Protein AF-0000000068498361 (afdb_homodimer)

Solvent-accessible surface area (backbone atoms only — not comparable to full-atom values): 6323 Å² total; per-residue (Å²): 63,50,38,67,56,53,36,51,52,43,62,74,53,28,46,36,91,86,78,56,54,38,44,27,25,94,79,38,24,41,52,48,58,55,45,50,34,44,35,41,36,36,60,87,70,53,68,50,79,46,39,64,89,80,41,94,126,63,52,39,66,56,52,36,52,51,40,62,74,52,28,46,36,94,85,77,56,54,38,45,28,26,93,77,38,24,44,52,49,58,54,44,49,34,44,34,40,36,38,61,89,69,53,68,50,79,46,38,64,88,79,40,92,126

InterPro domains:
  IPR024256 Domain of unknown function DUF3797 [PF12677] (1-48)

pLDDT: mean 96.26, std 3.28, range [80.5, 98.56]

Foldseek 3Di:
DDVVVVVVVCVVCCAPPVPGQRDDDPLQWDWDDDPFWTWIDGNVGDIDIDGVVVDPD/DDVVVVVVVCVVCCAPPVPGQRDDDPLQWDWDDDPFWTWIDGNVGDIDIDGVVVDPD

Radius of gyration: 13.46 Å; Cα contacts (8 Å, |Δi|>4): 210; chains: 2; bounding box: 20×30×31 Å

Nearest PDB structures (foldseek):
  3m0n-assembly1_A  TM=6.031E-01  e=2.617E+00  Plasmodium vivax
  6k7w-assembly1_A  TM=7.129E-01  e=7.219E+00  Homo sapiens
  3lze-assembly1_A  TM=3.743E-01  e=1.478E+00  Plasmodium vivax
  2a0s-assembly1_A  TM=3.719E-01  e=1.906E+00  Plasmodium vivax
  8xgc-assembly1_M  TM=3.346E-01  e=5.968E+00  Saccharomyces cerevisiae

Sequence (114 aa):
MKLKDIIKLGEKYCYCPNCGNDKVGNNEGKLIVEEHTYYRECSCGFNILIDDRKDEIMKLKDIIKLGEKYCYCPNCGNDKVGNNEGKLIVEEHTYYRECSCGFNILIDDRKDEI

Secondary structure (DSSP, 8-state):
-BHHHHHHHHHHTSS-TTT---B-STTSEEEEE-SSEEEEEETTS-EEEEETTTS--/-BHHHHHHHHHHTSS-TTT---B-STTSEEEEE-SSEEEEEETTS-EEEEETTTS--

Structure (mmCIF, N/CA/C/O backbone):
data_AF-0000000068498361-model_v1
#
loop_
_entity.id
_entity.type
_entity.pdbx_description
1 polymer 'Phage protein'
#
loop_
_atom_site.group_PDB
_atom_site.id
_atom_site.type_symbol
_atom_site.label_atom_id
_atom_site.label_alt_id
_atom_site.label_comp_id
_atom_site.label_asym_id
_atom_site.label_entity_id
_atom_site.label_seq_id
_atom_site.pdbx_PDB_ins_code
_atom_site.Cartn_x
_atom_site.Cartn_y
_atom_site.Cartn_z
_atom_site.occupancy
_atom_site.B_iso_or_equiv
_atom_site.auth_seq_id
_atom_site.auth_comp_id
_atom_site.auth_asym_id
_atom_site.auth_atom_id
_atom_site.pdbx_PDB_model_num
ATOM 1 N N . MET A 1 1 ? -0.17 -11.375 0.62 1 92.31 1 MET A N 1
ATOM 2 C CA . MET A 1 1 ? -1.528 -10.844 0.634 1 92.31 1 MET A CA 1
ATOM 3 C C . MET A 1 1 ? -2.059 -10.664 -0.785 1 92.31 1 MET A C 1
ATOM 5 O O . MET A 1 1 ? -1.278 -10.531 -1.731 1 92.31 1 MET A O 1
ATOM 9 N N . LYS A 1 2 ? -3.436 -10.68 -0.863 1 94.94 2 LYS A N 1
ATOM 10 C CA . LYS A 1 2 ? -4.066 -10.438 -2.158 1 94.94 2 LYS A CA 1
ATOM 11 C C . LYS A 1 2 ? -4.121 -8.945 -2.471 1 94.94 2 LYS A C 1
ATOM 13 O O . LYS A 1 2 ? -4.414 -8.133 -1.591 1 94.94 2 LYS A O 1
ATOM 18 N N . LEU A 1 3 ? -3.771 -8.617 -3.652 1 97 3 LEU A N 1
ATOM 19 C CA . LEU A 1 3 ? -3.762 -7.219 -4.062 1 97 3 LEU A CA 1
ATOM 20 C C . LEU A 1 3 ? -5.152 -6.602 -3.938 1 97 3 LEU A C 1
ATOM 22 O O . LEU A 1 3 ? -5.289 -5.426 -3.596 1 97 3 LEU A O 1
ATOM 26 N N . LYS A 1 4 ? -6.18 -7.449 -4.195 1 96.69 4 LYS A N 1
ATOM 27 C CA . LYS A 1 4 ? -7.547 -6.953 -4.055 1 96.69 4 LYS A CA 1
ATOM 28 C C . LYS A 1 4 ? -7.801 -6.438 -2.641 1 96.69 4 LYS A C 1
ATOM 30 O O . LYS A 1 4 ? -8.516 -5.453 -2.451 1 96.69 4 LYS A O 1
ATOM 35 N N . ASP A 1 5 ? -7.23 -7.117 -1.688 1 96.81 5 ASP A N 1
ATOM 36 C CA . ASP A 1 5 ? -7.379 -6.684 -0.302 1 96.81 5 ASP A CA 1
ATOM 37 C C . ASP A 1 5 ? -6.629 -5.375 -0.051 1 96.81 5 ASP A C 1
ATOM 39 O O . ASP A 1 5 ? -7.109 -4.508 0.677 1 96.81 5 ASP A O 1
ATOM 43 N N . ILE A 1 6 ? -5.445 -5.227 -0.694 1 97.25 6 ILE A N 1
ATOM 44 C CA . ILE A 1 6 ? -4.66 -4.004 -0.577 1 97.25 6 ILE A CA 1
ATOM 45 C C . ILE A 1 6 ? -5.441 -2.83 -1.164 1 97.25 6 ILE A C 1
ATOM 47 O O . ILE A 1 6 ? -5.48 -1.747 -0.576 1 97.25 6 ILE A O 1
ATOM 51 N N . ILE A 1 7 ? -6.125 -3.051 -2.236 1 97.69 7 ILE A N 1
ATOM 52 C CA . ILE A 1 7 ? -6.93 -2.021 -2.881 1 97.69 7 ILE A CA 1
ATOM 53 C C . ILE A 1 7 ? -8.094 -1.636 -1.975 1 97.69 7 ILE A C 1
ATOM 55 O O . ILE A 1 7 ? -8.359 -0.449 -1.763 1 97.69 7 ILE A O 1
ATOM 59 N N . LYS A 1 8 ? -8.75 -2.615 -1.441 1 97.38 8 LYS A N 1
ATOM 60 C CA . LYS A 1 8 ? -9.867 -2.369 -0.539 1 97.38 8 LYS A CA 1
ATOM 61 C C . LYS A 1 8 ? -9.438 -1.529 0.66 1 97.38 8 LYS A C 1
ATOM 63 O O . LYS A 1 8 ? -10.117 -0.572 1.032 1 97.38 8 LYS A O 1
ATOM 68 N N . LEU A 1 9 ? -8.328 -1.93 1.249 1 97.69 9 LEU A N 1
ATOM 69 C CA . LEU A 1 9 ? -7.801 -1.184 2.385 1 97.69 9 LEU A CA 1
ATOM 70 C C . LEU A 1 9 ? -7.375 0.219 1.964 1 97.69 9 LEU A C 1
ATOM 72 O O . LEU A 1 9 ? -7.59 1.186 2.697 1 97.69 9 LEU A O 1
ATOM 76 N N . GLY A 1 10 ? -6.773 0.3 0.771 1 97.44 10 GLY A N 1
ATOM 77 C CA . GLY A 1 10 ? -6.438 1.602 0.219 1 97.44 10 GLY A CA 1
ATOM 78 C C . GLY A 1 10 ? -7.637 2.516 0.066 1 97.44 10 GLY A C 1
ATOM 79 O O . GLY A 1 10 ? -7.562 3.707 0.374 1 97.44 10 GLY A O 1
ATOM 80 N N . GLU A 1 11 ? -8.703 1.979 -0.386 1 97.69 11 GLU A N 1
ATOM 81 C CA . GLU A 1 11 ? -9.93 2.754 -0.539 1 97.69 11 GLU A CA 1
ATOM 82 C C . GLU A 1 11 ? -10.492 3.172 0.818 1 97.69 11 GLU A C 1
ATOM 84 O O . GLU A 1 11 ? -10.914 4.316 0.996 1 97.69 11 GLU A O 1
ATOM 89 N N . LYS A 1 12 ? -10.516 2.242 1.699 1 97.38 12 LYS A N 1
ATOM 90 C CA . LYS A 1 12 ? -11.062 2.479 3.031 1 97.38 12 LYS A CA 1
ATOM 91 C C . LYS A 1 12 ? -10.328 3.611 3.736 1 97.38 12 LYS A C 1
ATOM 93 O O . LYS A 1 12 ? -10.938 4.41 4.453 1 97.38 12 LYS A O 1
ATOM 98 N N . TYR A 1 13 ? -9.016 3.723 3.439 1 97.5 13 TYR A N 1
ATOM 99 C CA . TYR A 1 13 ? -8.195 4.684 4.168 1 97.5 13 TYR A CA 1
ATOM 100 C C . TYR A 1 13 ? -7.559 5.688 3.217 1 97.5 13 TYR A C 1
ATOM 102 O O . TYR A 1 13 ? -6.488 6.23 3.506 1 97.5 13 TYR A O 1
ATOM 110 N N . CYS A 1 14 ? -8.156 5.848 2.115 1 97.88 14 CYS A N 1
ATOM 111 C CA . CYS A 1 14 ? -7.676 6.812 1.133 1 97.88 14 CYS A CA 1
ATOM 112 C C . CYS A 1 14 ? -7.512 8.195 1.758 1 97.88 14 CYS A C 1
ATOM 114 O O . CYS A 1 14 ? -6.492 8.852 1.555 1 97.88 14 CYS A O 1
ATOM 116 N N . TYR A 1 15 ? -8.586 8.641 2.363 1 98.19 15 TYR A N 1
ATOM 117 C CA . TYR A 1 15 ? -8.516 9.867 3.148 1 98.19 15 TYR A CA 1
ATOM 118 C C . TYR A 1 15 ? -8.25 9.555 4.617 1 98.19 15 TYR A C 1
ATOM 120 O O . TYR A 1 15 ? -8.867 8.648 5.188 1 98.19 15 TYR A O 1
ATOM 128 N N . CYS A 1 16 ? -7.285 10.25 5.207 1 98.56 16 CYS A N 1
ATOM 129 C CA . CYS A 1 16 ? -7.043 10.109 6.637 1 98.56 16 CYS A CA 1
ATOM 130 C C . CYS A 1 16 ? -8.297 10.43 7.438 1 98.56 16 CYS A C 1
ATOM 132 O O . CYS A 1 16 ? -8.898 11.492 7.258 1 98.56 16 CYS A O 1
ATOM 134 N N . PRO A 1 17 ? -8.711 9.547 8.344 1 98 17 PRO A N 1
ATOM 135 C CA . PRO A 1 17 ? -9.953 9.797 9.086 1 98 17 PRO A CA 1
ATOM 136 C C . PRO A 1 17 ? -9.844 10.992 10.031 1 98 17 PRO A C 1
ATOM 138 O O . PRO A 1 17 ? -10.859 11.547 10.453 1 98 17 PRO A O 1
ATOM 141 N N . ASN A 1 18 ? -8.539 11.32 10.305 1 98.25 18 ASN A N 1
ATOM 142 C CA . ASN A 1 18 ? -8.336 12.367 11.297 1 98.25 18 ASN A CA 1
ATOM 143 C C . ASN A 1 18 ? -8.258 13.742 10.648 1 98.25 18 ASN A C 1
ATOM 145 O O . ASN A 1 18 ? -8.75 14.727 11.211 1 98.25 18 ASN A O 1
ATOM 149 N N . CYS A 1 19 ? -7.754 13.883 9.453 1 98.5 19 CYS A N 1
ATOM 150 C CA . CYS A 1 19 ? -7.504 15.227 8.945 1 98.5 19 CYS A CA 1
ATOM 151 C C . CYS A 1 19 ? -7.875 15.328 7.473 1 98.5 19 CYS A C 1
ATOM 153 O O . CYS A 1 19 ? -7.762 16.406 6.875 1 98.5 19 CYS A O 1
ATOM 155 N N . GLY A 1 20 ? -8.148 14.234 6.848 1 98.31 20 GLY A N 1
ATOM 156 C CA . GLY A 1 20 ? -8.609 14.258 5.469 1 98.31 20 GLY A CA 1
ATOM 157 C C . GLY A 1 20 ? -7.484 14.172 4.457 1 98.31 20 GLY A C 1
ATOM 158 O O . GLY A 1 20 ? -7.727 14.148 3.25 1 98.31 20 GLY A O 1
ATOM 159 N N . ASN A 1 21 ? -6.195 14.086 4.949 1 98.12 21 ASN A N 1
ATOM 160 C CA . ASN A 1 21 ? -5.051 13.969 4.055 1 98.12 21 ASN A CA 1
ATOM 161 C C . ASN A 1 21 ? -5.148 12.727 3.176 1 98.12 21 ASN A C 1
ATOM 163 O O . ASN A 1 21 ? -5.5 11.648 3.656 1 98.12 21 ASN A O 1
ATOM 167 N N . ASP A 1 22 ? -4.809 12.859 1.896 1 97.88 22 ASP A N 1
ATOM 168 C CA . ASP A 1 22 ? -4.875 11.734 0.967 1 97.88 22 ASP A CA 1
ATOM 169 C C . ASP A 1 22 ? -3.527 11.5 0.286 1 97.88 22 ASP A C 1
ATOM 171 O O . ASP A 1 22 ? -3.465 10.922 -0.798 1 97.88 22 ASP A O 1
ATOM 175 N N . LYS A 1 23 ? -2.51 11.969 0.844 1 96.94 23 LYS A N 1
ATOM 176 C CA . LYS A 1 23 ? -1.193 11.914 0.215 1 96.94 23 LYS A CA 1
ATOM 177 C C . LYS A 1 23 ? -0.217 11.094 1.057 1 96.94 23 LYS A C 1
ATOM 179 O O . LYS A 1 23 ? -0.391 10.969 2.27 1 96.94 23 LYS A O 1
ATOM 184 N N . VAL A 1 24 ? 0.724 10.5 0.354 1 96.75 24 VAL A N 1
ATOM 185 C CA . VAL A 1 24 ? 1.867 9.867 1.003 1 96.75 24 VAL A CA 1
ATOM 186 C C . VAL A 1 24 ? 3.162 10.5 0.501 1 96.75 24 VAL A C 1
ATOM 188 O O . VAL A 1 24 ? 3.186 11.117 -0.568 1 96.75 24 VAL A O 1
ATOM 191 N N . GLY A 1 25 ? 4.242 10.336 1.398 1 94.25 25 GLY A N 1
ATOM 192 C CA . GLY A 1 25 ? 5.523 10.922 1.036 1 94.25 25 GLY A CA 1
ATOM 193 C C . GLY A 1 25 ? 5.637 12.391 1.412 1 94.25 25 GLY A C 1
ATOM 194 O O . GLY A 1 25 ? 4.66 13 1.852 1 94.25 25 GLY A O 1
ATOM 195 N N . ASN A 1 26 ? 6.922 12.938 1.381 1 93.31 26 ASN A N 1
ATOM 196 C CA . ASN A 1 26 ? 7.215 14.336 1.677 1 93.31 26 ASN A CA 1
ATOM 197 C C . ASN A 1 26 ? 6.613 14.766 3.012 1 93.31 26 ASN A C 1
ATOM 199 O O . ASN A 1 26 ? 5.906 15.773 3.084 1 93.31 26 ASN A O 1
ATOM 203 N N . ASN A 1 27 ? 6.703 13.922 4.008 1 94.56 27 ASN A N 1
ATOM 204 C CA . ASN A 1 27 ? 6.273 14.172 5.379 1 94.56 27 ASN A CA 1
ATOM 205 C C . ASN A 1 27 ? 4.754 14.203 5.492 1 94.56 27 ASN A C 1
ATOM 207 O O . ASN A 1 27 ? 4.211 14.742 6.457 1 94.56 27 ASN A O 1
ATOM 211 N N . GLU A 1 28 ? 4.02 13.703 4.426 1 96.94 28 GLU A N 1
ATOM 212 C CA . GLU A 1 28 ? 2.561 13.719 4.453 1 96.94 28 GLU A CA 1
ATOM 213 C C . GLU A 1 28 ? 2.002 12.406 4.984 1 96.94 28 GLU A C 1
ATOM 215 O O . GLU A 1 28 ? 0.851 1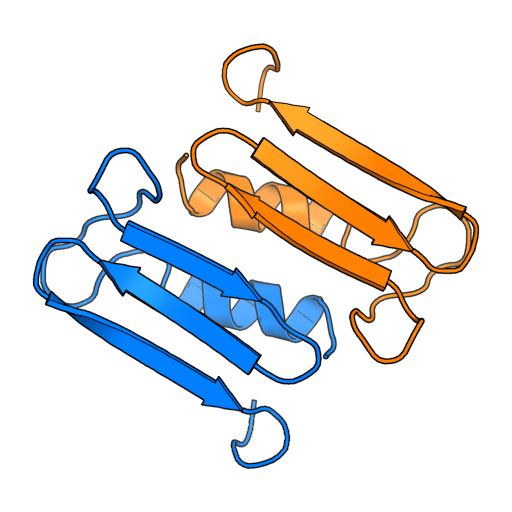2.344 5.422 1 96.94 28 GLU A O 1
ATOM 220 N N . GLY A 1 29 ? 2.822 11.344 4.945 1 96.94 29 GLY A N 1
ATOM 221 C CA . GLY A 1 29 ? 2.371 10.023 5.359 1 96.94 29 GLY A CA 1
ATOM 222 C C . GLY A 1 29 ? 3.129 8.891 4.684 1 96.94 29 GLY A C 1
ATOM 223 O O . GLY A 1 29 ? 4.164 9.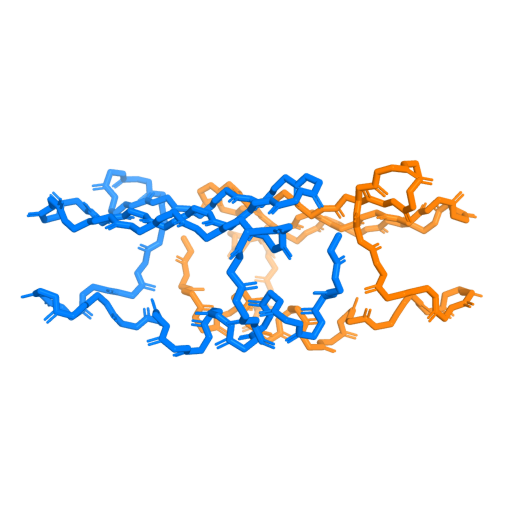125 4.059 1 96.94 29 GLY A O 1
ATOM 224 N N . LYS A 1 30 ? 2.65 7.664 5.008 1 96.94 30 LYS A N 1
ATOM 225 C CA . LYS A 1 30 ? 3.295 6.473 4.465 1 96.94 30 LYS A CA 1
ATOM 226 C C . LYS A 1 30 ? 2.27 5.387 4.152 1 96.94 30 LYS A C 1
ATOM 228 O O . LYS A 1 30 ? 1.221 5.312 4.793 1 96.94 30 LYS A O 1
ATOM 233 N N . LEU A 1 31 ? 2.57 4.664 3.18 1 97.5 31 LEU A N 1
ATOM 234 C CA . LEU A 1 31 ? 1.933 3.391 2.871 1 97.5 31 LEU A CA 1
ATOM 235 C C . LEU A 1 31 ? 2.975 2.293 2.676 1 97.5 31 LEU A C 1
ATOM 237 O O . LEU A 1 31 ? 3.84 2.402 1.806 1 97.5 31 LEU A O 1
ATOM 241 N N . ILE A 1 32 ? 2.967 1.3 3.514 1 96.44 32 ILE A N 1
ATOM 242 C CA . ILE A 1 32 ? 3.906 0.185 3.465 1 96.44 32 ILE A CA 1
ATOM 243 C C . ILE A 1 32 ? 3.141 -1.132 3.367 1 96.44 32 ILE A C 1
ATOM 245 O O . ILE A 1 32 ? 2.297 -1.432 4.215 1 96.44 32 ILE A O 1
ATOM 249 N N . VAL A 1 33 ? 3.381 -1.846 2.332 1 96.19 33 VAL A N 1
ATOM 250 C CA . VAL A 1 33 ? 2.791 -3.168 2.143 1 96.19 33 VAL A CA 1
ATOM 251 C C . VAL A 1 33 ? 3.881 -4.234 2.217 1 96.19 33 VAL A C 1
ATOM 253 O O . VAL A 1 33 ? 4.883 -4.156 1.501 1 96.19 33 VAL A O 1
ATOM 256 N N . GLU A 1 34 ? 3.748 -5.176 3.105 1 94.06 34 GLU A N 1
ATOM 257 C CA . GLU A 1 34 ? 4.621 -6.336 3.25 1 94.06 34 GLU A CA 1
ATOM 258 C C . GLU A 1 34 ? 3.854 -7.637 3.031 1 94.06 34 GLU A C 1
ATOM 260 O O . GLU A 1 34 ? 2.678 -7.613 2.66 1 94.06 34 GLU A O 1
ATOM 265 N N . GLU A 1 35 ? 4.48 -8.719 3.262 1 93.56 35 GLU A N 1
ATOM 266 C CA . GLU A 1 35 ? 3.926 -10.031 2.949 1 93.56 35 GLU A CA 1
ATOM 267 C C . GLU A 1 35 ? 2.535 -10.203 3.557 1 93.56 35 GLU A C 1
ATOM 269 O O . GLU A 1 35 ? 1.622 -10.711 2.9 1 93.56 35 GLU A O 1
ATOM 274 N N . HIS A 1 36 ? 2.385 -9.688 4.723 1 95.56 36 HIS A N 1
ATOM 275 C CA . HIS A 1 36 ? 1.127 -9.977 5.398 1 95.56 36 HIS A CA 1
ATOM 276 C C . HIS A 1 36 ? 0.542 -8.719 6.031 1 95.56 36 HIS A C 1
ATOM 278 O O . HIS A 1 36 ? -0.461 -8.781 6.746 1 95.56 36 HIS A O 1
ATOM 284 N N . THR A 1 37 ? 1.227 -7.57 5.711 1 96.62 37 THR A N 1
ATOM 285 C CA . THR A 1 37 ? 0.772 -6.41 6.465 1 96.62 37 THR A CA 1
ATOM 286 C C . THR A 1 37 ? 0.566 -5.211 5.543 1 96.62 37 THR A C 1
ATOM 288 O O . THR A 1 37 ? 1.296 -5.043 4.562 1 96.62 37 THR A O 1
ATOM 291 N N . TYR A 1 38 ? -0.407 -4.445 5.906 1 97.44 38 TYR A N 1
ATOM 292 C CA . TYR A 1 38 ? -0.732 -3.133 5.359 1 97.44 38 TYR A CA 1
ATOM 293 C C . TYR A 1 38 ? -0.603 -2.049 6.422 1 97.44 38 TYR A C 1
ATOM 295 O O . TYR A 1 38 ? -1.268 -2.107 7.461 1 97.44 38 TYR A O 1
ATOM 303 N N . TYR A 1 39 ? 0.31 -1.137 6.18 1 97.94 39 TYR A N 1
ATOM 304 C CA . TYR A 1 39 ? 0.523 -0.04 7.117 1 97.94 39 TYR A CA 1
ATOM 305 C C . TYR A 1 39 ? 0.322 1.308 6.438 1 97.94 39 TYR A C 1
ATOM 307 O O . TYR A 1 39 ? 0.94 1.589 5.406 1 97.94 39 TYR A O 1
ATOM 315 N N . ARG A 1 40 ? -0.552 2.133 7.035 1 98.06 40 ARG A N 1
ATOM 316 C CA . ARG A 1 40 ? -0.789 3.508 6.605 1 98.06 40 ARG A CA 1
ATOM 317 C C . ARG A 1 40 ? -0.624 4.484 7.766 1 98.06 40 ARG A C 1
ATOM 319 O O . ARG A 1 40 ? -1.084 4.215 8.875 1 98.06 40 ARG A O 1
ATOM 326 N N . GLU A 1 41 ? 0.123 5.543 7.387 1 98 41 GLU A N 1
ATOM 327 C CA . GLU A 1 41 ? 0.262 6.59 8.398 1 98 41 GLU A CA 1
ATOM 328 C C . GLU A 1 41 ? 0.124 7.977 7.773 1 98 41 GLU A C 1
ATOM 330 O O . GLU A 1 41 ? 0.458 8.172 6.605 1 98 41 GLU A O 1
ATOM 335 N N . CYS A 1 42 ? -0.316 8.797 8.547 1 98.44 42 CYS A N 1
ATOM 336 C CA . CYS A 1 42 ? -0.514 10.188 8.141 1 98.44 42 CYS A CA 1
ATOM 337 C C . CYS A 1 42 ? 0.304 11.133 9.008 1 98.44 42 CYS A C 1
ATOM 339 O O . CYS A 1 42 ? 0.568 10.836 10.172 1 98.44 42 CYS A O 1
ATOM 341 N N . SER A 1 43 ? 0.674 12.258 8.5 1 97.88 43 SER A N 1
ATOM 342 C CA . SER A 1 43 ? 1.488 13.242 9.211 1 97.88 43 SER A CA 1
ATOM 343 C C . SER A 1 43 ? 0.738 13.82 10.406 1 97.88 43 SER A C 1
ATOM 345 O O . SER A 1 43 ? 1.352 14.375 11.32 1 97.88 43 SER A O 1
ATOM 347 N N . CYS A 1 44 ? -0.554 13.648 10.422 1 98.56 44 CYS A N 1
ATOM 348 C CA . CYS A 1 44 ? -1.355 14.219 11.5 1 98.56 44 CYS A CA 1
ATOM 349 C C . CYS A 1 44 ? -1.319 13.328 12.742 1 98.56 44 CYS A C 1
ATOM 351 O O . CYS A 1 44 ? -1.849 13.703 13.789 1 98.56 44 CYS A O 1
ATOM 353 N N . GLY A 1 45 ? -0.667 12.172 12.609 1 98.19 45 GLY A N 1
ATOM 354 C CA . GLY A 1 45 ? -0.542 11.273 13.75 1 98.19 45 GLY A CA 1
ATOM 355 C C . GLY A 1 45 ? -1.339 9.992 13.594 1 98.19 45 GLY A C 1
ATOM 356 O O . GLY A 1 45 ? -1.119 9.023 14.328 1 98.19 45 GLY A O 1
ATOM 357 N N . PHE A 1 46 ? -2.26 9.922 12.656 1 98.56 46 PHE A N 1
ATOM 358 C CA . PHE A 1 46 ? -3.029 8.711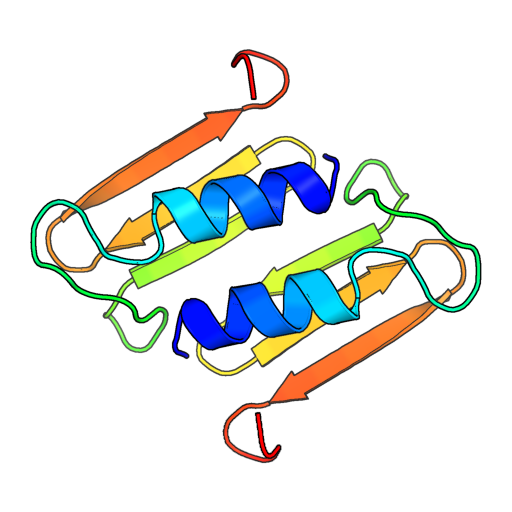 12.406 1 98.56 46 PHE A CA 1
ATOM 359 C C . PHE A 1 46 ? -2.139 7.609 11.836 1 98.56 46 PHE A C 1
ATOM 361 O O . PHE A 1 46 ? -1.265 7.875 11.008 1 98.56 46 PHE A O 1
ATOM 368 N N . ASN A 1 47 ? -2.404 6.355 12.32 1 98.44 47 ASN A N 1
ATOM 369 C CA . ASN A 1 47 ? -1.813 5.191 11.664 1 98.44 47 ASN A CA 1
ATOM 370 C C . ASN A 1 47 ? -2.666 3.941 11.867 1 98.44 47 ASN A C 1
ATOM 372 O O . ASN A 1 47 ? -3.48 3.883 12.789 1 98.44 47 ASN A O 1
ATOM 376 N N . ILE A 1 48 ? -2.57 3.004 11 1 98.12 48 ILE A N 1
ATOM 377 C CA . ILE A 1 48 ? -3.236 1.709 11.102 1 98.12 48 ILE A CA 1
ATOM 378 C C . ILE A 1 48 ? -2.314 0.614 10.562 1 98.12 48 ILE A C 1
ATOM 380 O O . ILE A 1 48 ? -1.579 0.829 9.602 1 98.12 48 ILE A O 1
ATOM 384 N N . LEU A 1 49 ? -2.303 -0.496 11.289 1 98.06 49 LEU A N 1
ATOM 385 C CA . LEU A 1 49 ? -1.611 -1.716 10.883 1 98.06 49 LEU A CA 1
ATOM 386 C C . LEU A 1 49 ? -2.588 -2.883 10.781 1 98.06 49 LEU A C 1
ATOM 388 O O . LEU A 1 49 ? -3.244 -3.238 11.758 1 98.06 49 LEU A O 1
ATOM 392 N N . ILE A 1 50 ? -2.688 -3.432 9.555 1 97.69 50 ILE A N 1
ATOM 393 C CA . ILE A 1 50 ? -3.539 -4.594 9.32 1 97.69 50 ILE A CA 1
ATOM 394 C C . ILE A 1 50 ? -2.678 -5.805 8.977 1 97.69 50 ILE A C 1
ATOM 396 O O . ILE A 1 50 ? -1.799 -5.719 8.109 1 97.69 50 ILE A O 1
ATOM 400 N N . ASP A 1 51 ? -2.83 -6.875 9.688 1 97.25 51 ASP A N 1
ATOM 401 C CA . ASP A 1 51 ? -2.189 -8.164 9.461 1 97.25 51 ASP A CA 1
ATOM 402 C C . ASP A 1 51 ? -3.205 -9.203 8.984 1 97.25 51 ASP A C 1
ATOM 404 O O . ASP A 1 51 ? -4.082 -9.617 9.75 1 97.25 51 ASP A O 1
ATOM 408 N N . ASP A 1 52 ? -3.008 -9.578 7.773 1 93.88 52 ASP A N 1
ATOM 409 C CA . ASP A 1 52 ? -4.047 -10.406 7.168 1 93.88 52 ASP A CA 1
ATOM 410 C C . ASP A 1 52 ? -4.082 -11.797 7.797 1 93.88 52 ASP A C 1
ATOM 412 O O . ASP A 1 52 ? -4.98 -12.594 7.512 1 93.88 52 ASP A O 1
ATOM 416 N N . ARG A 1 53 ? -3.135 -12.125 8.594 1 94.81 53 ARG A N 1
ATOM 417 C CA . ARG A 1 53 ? -3.156 -13.398 9.32 1 94.81 53 ARG A CA 1
ATOM 418 C C . ARG A 1 53 ? -3.971 -13.273 10.602 1 94.81 53 ARG A C 1
ATOM 420 O O . ARG A 1 53 ? -4.379 -14.289 11.18 1 94.81 53 ARG A O 1
ATOM 427 N N . LYS A 1 54 ? -4.145 -12.109 11.023 1 94.56 54 LYS A N 1
ATOM 428 C CA . LYS A 1 54 ? -4.789 -11.875 12.305 1 94.56 54 LYS A CA 1
ATOM 429 C C . LYS A 1 54 ? -6.141 -11.188 12.125 1 94.56 54 LYS A C 1
ATOM 431 O O . LYS A 1 54 ? -7.047 -11.375 12.945 1 94.56 54 LYS A O 1
ATOM 436 N N . ASP A 1 55 ? -6.273 -10.438 11.031 1 89.81 55 ASP A N 1
ATOM 437 C CA . ASP A 1 55 ? -7.453 -9.602 10.836 1 89.81 55 ASP A CA 1
ATOM 438 C C . ASP A 1 55 ? -8.312 -10.133 9.68 1 89.81 55 ASP A C 1
ATOM 440 O O . ASP A 1 55 ? -7.785 -10.695 8.719 1 89.81 55 ASP A O 1
ATOM 444 N N . GLU A 1 56 ? -9.602 -10.109 9.977 1 82.75 56 GLU A N 1
ATOM 445 C CA . GLU A 1 56 ? -10.484 -10.406 8.852 1 82.75 56 GLU A CA 1
ATOM 446 C C . GLU A 1 56 ? -10.492 -9.266 7.84 1 82.75 56 GLU A C 1
ATOM 448 O O . GLU A 1 56 ? -10.797 -8.125 8.18 1 82.75 56 GLU A O 1
ATOM 453 N N . ILE A 1 57 ? -10 -9.547 6.598 1 80.5 57 ILE A N 1
ATOM 454 C CA . ILE A 1 57 ? -9.953 -8.508 5.57 1 80.5 57 ILE A CA 1
ATOM 455 C C . ILE A 1 57 ? -11.023 -8.781 4.516 1 80.5 57 ILE A C 1
ATOM 457 O O . ILE A 1 57 ? -11.375 -9.938 4.262 1 80.5 57 ILE A O 1
ATOM 461 N N . MET B 1 1 ? 2.754 11.18 -3.303 1 92.19 1 MET B N 1
ATOM 462 C CA . MET B 1 1 ? 1.748 10.766 -4.277 1 92.19 1 MET B CA 1
ATOM 463 C C . MET B 1 1 ? 0.366 10.695 -3.635 1 92.19 1 MET B C 1
ATOM 465 O O . MET B 1 1 ? 0.249 10.547 -2.418 1 92.19 1 MET B O 1
ATOM 469 N N . LYS B 1 2 ? -0.668 10.859 -4.535 1 95.06 2 LYS B N 1
ATOM 470 C CA . LYS B 1 2 ? -2.041 10.734 -4.055 1 95.06 2 LYS B CA 1
ATOM 471 C C . LYS B 1 2 ? -2.443 9.266 -3.924 1 95.06 2 LYS B C 1
ATOM 473 O O . LYS B 1 2 ? -2.135 8.453 -4.797 1 95.06 2 LYS B O 1
ATOM 478 N N . LEU B 1 3 ? -3.074 8.953 -2.84 1 97 3 LEU B N 1
ATOM 479 C CA . LEU B 1 3 ? -3.492 7.578 -2.59 1 97 3 LEU B CA 1
ATOM 480 C C . LEU B 1 3 ? -4.465 7.102 -3.666 1 97 3 LEU B C 1
ATOM 482 O O . LEU B 1 3 ? -4.441 5.93 -4.055 1 97 3 LEU B O 1
ATOM 486 N N . LYS B 1 4 ? -5.258 8.062 -4.168 1 96.81 4 LYS B N 1
ATOM 487 C CA . LYS B 1 4 ? -6.188 7.703 -5.234 1 96.81 4 LYS B CA 1
ATOM 488 C C . LYS B 1 4 ? -5.445 7.16 -6.453 1 96.81 4 LYS B C 1
ATOM 490 O O . LYS B 1 4 ? -5.93 6.25 -7.129 1 96.81 4 LYS B O 1
ATOM 495 N N . ASP B 1 5 ? -4.34 7.73 -6.711 1 96.88 5 ASP B N 1
ATOM 496 C CA . ASP B 1 5 ? -3.531 7.262 -7.832 1 96.88 5 ASP B CA 1
ATOM 497 C C . ASP B 1 5 ? -2.949 5.879 -7.543 1 96.88 5 ASP B C 1
ATOM 499 O O . ASP B 1 5 ? -2.875 5.031 -8.438 1 96.88 5 ASP B O 1
ATOM 503 N N . ILE B 1 6 ? -2.555 5.637 -6.293 1 97.19 6 ILE B N 1
ATOM 504 C CA . ILE B 1 6 ? -2.033 4.34 -5.879 1 97.19 6 ILE B CA 1
ATOM 505 C C . ILE B 1 6 ? -3.1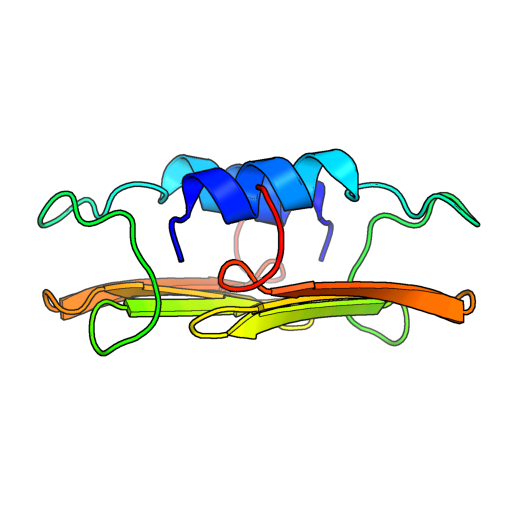13 3.273 -6.039 1 97.19 6 ILE B C 1
ATOM 507 O O . ILE B 1 6 ? -2.844 2.174 -6.527 1 97.19 6 ILE B O 1
ATOM 511 N N . ILE B 1 7 ? -4.348 3.598 -5.711 1 97.69 7 ILE B N 1
ATOM 512 C CA . ILE B 1 7 ? -5.477 2.682 -5.844 1 97.69 7 ILE B CA 1
ATOM 513 C C . ILE B 1 7 ? -5.723 2.377 -7.32 1 97.69 7 ILE B C 1
ATOM 515 O O . ILE B 1 7 ? -5.887 1.215 -7.703 1 97.69 7 ILE B O 1
ATOM 519 N N . LYS B 1 8 ? -5.703 3.406 -8.141 1 97.38 8 LYS B N 1
ATOM 520 C CA . LYS B 1 8 ? -5.902 3.236 -9.578 1 97.38 8 LYS B CA 1
ATOM 521 C C . LYS B 1 8 ? -4.848 2.311 -10.172 1 97.38 8 LYS B C 1
ATOM 523 O O . LYS B 1 8 ? -5.176 1.409 -10.945 1 97.38 8 LYS B O 1
ATOM 528 N N . LEU B 1 9 ? -3.623 2.568 -9.781 1 97.62 9 LEU B N 1
ATOM 529 C CA . LEU B 1 9 ? -2.531 1.729 -10.266 1 97.62 9 LEU B CA 1
ATOM 530 C C . LEU B 1 9 ? -2.656 0.31 -9.719 1 97.62 9 LEU B C 1
ATOM 532 O O . LEU B 1 9 ? -2.393 -0.659 -10.438 1 97.6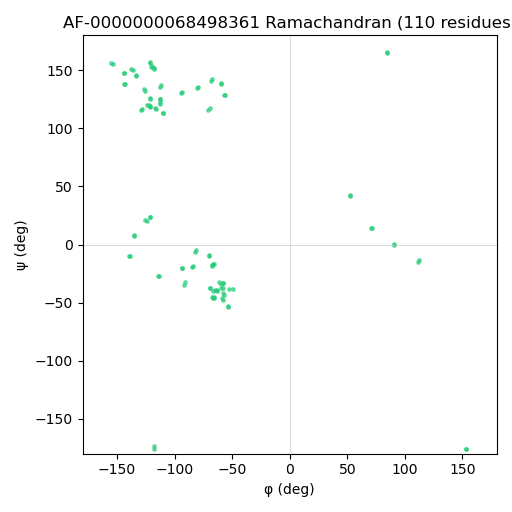2 9 LEU B O 1
ATOM 536 N N . GLY B 1 10 ? -3.043 0.217 -8.477 1 97.44 10 GLY B N 1
ATOM 537 C CA . GLY B 1 10 ? -3.314 -1.09 -7.898 1 97.44 10 GLY B CA 1
ATOM 538 C C . GLY B 1 10 ? -4.367 -1.872 -8.656 1 97.44 10 GLY B C 1
ATOM 539 O O . GLY B 1 10 ? -4.223 -3.078 -8.867 1 97.44 10 GLY B O 1
ATOM 540 N N . GLU B 1 11 ? -5.398 -1.225 -9.031 1 97.69 11 GLU B N 1
ATOM 541 C CA . GLU B 1 11 ? -6.457 -1.864 -9.812 1 97.69 11 GLU B CA 1
ATOM 542 C C . GLU B 1 11 ? -5.957 -2.275 -11.195 1 97.69 11 GLU B C 1
ATOM 544 O O . GLU B 1 11 ? -6.242 -3.379 -11.656 1 97.69 11 GLU B O 1
ATOM 549 N N . LYS B 1 12 ? -5.277 -1.37 -11.812 1 97.38 12 LYS B N 1
ATOM 550 C CA . LYS B 1 12 ? -4.77 -1.599 -13.156 1 97.38 12 LYS B CA 1
ATOM 551 C C . LYS B 1 12 ? -3.869 -2.83 -13.203 1 97.38 12 LYS B C 1
ATOM 553 O O . LYS B 1 12 ? -3.895 -3.588 -14.18 1 97.38 12 LYS B O 1
ATOM 558 N N . TYR B 1 13 ? -3.145 -3.062 -12.094 1 97.44 13 TYR B N 1
ATOM 559 C CA . TYR B 1 13 ? -2.15 -4.129 -12.094 1 97.44 13 TYR B CA 1
ATOM 560 C C . TYR B 1 13 ? -2.451 -5.152 -11.008 1 97.44 13 TYR B C 1
ATOM 562 O O . TYR B 1 13 ? -1.541 -5.809 -10.492 1 97.44 13 TYR B O 1
ATOM 570 N N . CYS B 1 14 ? -3.668 -5.227 -10.617 1 97.81 14 CYS B N 1
ATOM 571 C CA . CYS B 1 14 ? -4.102 -6.195 -9.617 1 97.81 14 CYS B CA 1
ATOM 572 C C . CYS B 1 14 ? -3.691 -7.609 -10.016 1 97.81 14 CYS B C 1
ATOM 574 O O . CYS B 1 14 ? -3.154 -8.359 -9.195 1 97.81 14 CYS B O 1
ATOM 576 N N . TYR B 1 15 ? -4.082 -7.941 -11.227 1 98.19 15 TYR B N 1
ATOM 577 C CA . TYR B 1 15 ? -3.611 -9.195 -11.805 1 98.19 15 TYR B CA 1
ATOM 578 C C . TYR B 1 15 ? -2.373 -8.977 -12.664 1 98.19 15 TYR B C 1
ATOM 580 O O . TYR B 1 15 ? -2.326 -8.039 -13.469 1 98.19 15 TYR B O 1
ATOM 588 N N . CYS B 1 16 ? -1.338 -9.781 -12.43 1 98.5 16 CYS B N 1
ATOM 589 C CA . CYS B 1 16 ? -0.16 -9.719 -13.289 1 98.5 16 CYS B CA 1
ATOM 590 C C . CYS B 1 16 ? -0.537 -9.945 -14.75 1 98.5 16 CYS B C 1
ATOM 592 O O . CYS B 1 16 ? -1.195 -10.93 -15.078 1 98.5 16 CYS B O 1
ATOM 594 N N . PRO B 1 17 ? -0.108 -9.047 -15.664 1 98 17 PRO B N 1
ATOM 595 C CA . PRO B 1 17 ? -0.509 -9.195 -17.062 1 98 17 PRO B CA 1
ATOM 596 C C . PRO B 1 17 ? 0.11 -10.43 -17.719 1 98 17 PRO B C 1
ATOM 598 O O . PRO B 1 17 ? -0.378 -10.883 -18.766 1 98 17 PRO B O 1
ATOM 601 N N . ASN B 1 18 ? 1.164 -10.906 -17.031 1 98.19 18 ASN B N 1
ATOM 602 C CA . ASN B 1 18 ? 1.894 -12.008 -17.641 1 98.19 18 ASN B CA 1
ATOM 603 C C . ASN B 1 18 ? 1.358 -13.359 -17.188 1 98.19 18 ASN B C 1
ATOM 605 O O . ASN B 1 18 ? 1.276 -14.305 -17.984 1 98.19 18 ASN B O 1
ATOM 609 N N . CYS B 1 19 ? 0.913 -13.516 -15.984 1 98.5 19 CYS B N 1
ATOM 610 C CA . CYS B 1 19 ? 0.605 -14.859 -15.5 1 98.5 19 CYS B CA 1
ATOM 611 C C . CYS B 1 19 ? -0.688 -14.867 -14.695 1 98.5 19 CYS B C 1
ATOM 613 O O . CYS B 1 19 ? -1.131 -15.922 -14.234 1 98.5 19 CYS B O 1
ATOM 615 N N . GLY B 1 20 ? -1.226 -13.719 -14.375 1 98.31 20 GLY B N 1
ATOM 616 C CA . GLY B 1 20 ? -2.512 -13.641 -13.703 1 98.31 20 GLY B CA 1
ATOM 617 C C . GLY B 1 20 ? -2.395 -13.633 -12.188 1 98.31 20 GLY B C 1
ATOM 618 O O . GLY B 1 20 ? -3.402 -13.547 -11.484 1 98.31 20 GLY B O 1
ATOM 619 N N . ASN B 1 21 ? -1.129 -13.688 -11.648 1 98.12 21 ASN B N 1
ATOM 620 C CA . ASN B 1 21 ? -0.921 -13.656 -10.211 1 98.12 21 ASN B CA 1
ATOM 621 C C . ASN B 1 21 ? -1.473 -12.375 -9.586 1 98.12 21 ASN B C 1
ATOM 623 O O . ASN B 1 21 ? -1.281 -11.281 -10.125 1 98.12 21 ASN B O 1
ATOM 627 N N . ASP B 1 22 ? -2.105 -12.5 -8.43 1 97.88 22 ASP B N 1
ATOM 628 C CA . ASP B 1 22 ? -2.684 -11.336 -7.762 1 97.88 22 ASP B CA 1
ATOM 629 C C . ASP B 1 22 ? -2.174 -11.211 -6.328 1 97.88 22 ASP B C 1
ATOM 631 O O . ASP B 1 22 ? -2.822 -10.594 -5.484 1 97.88 22 ASP B O 1
ATOM 635 N N . LYS B 1 23 ? -1.124 -11.789 -6.051 1 96.88 23 LYS B N 1
ATOM 636 C CA . LYS B 1 23 ? -0.615 -11.844 -4.68 1 96.88 23 LYS B CA 1
ATOM 637 C C . LYS B 1 23 ? 0.742 -11.156 -4.574 1 96.88 23 LYS B C 1
ATOM 639 O O . LYS B 1 23 ? 1.475 -11.055 -5.559 1 96.88 23 LYS B O 1
ATOM 644 N N . VAL B 1 24 ? 1.008 -10.641 -3.389 1 96.75 24 VAL B N 1
ATOM 645 C CA . VAL B 1 24 ? 2.332 -10.141 -3.031 1 96.75 24 VAL B CA 1
ATOM 646 C C . VAL B 1 24 ? 2.85 -10.891 -1.802 1 96.75 24 VAL B C 1
ATOM 648 O O . VAL B 1 24 ? 2.064 -11.453 -1.035 1 96.75 24 VAL B O 1
ATOM 651 N N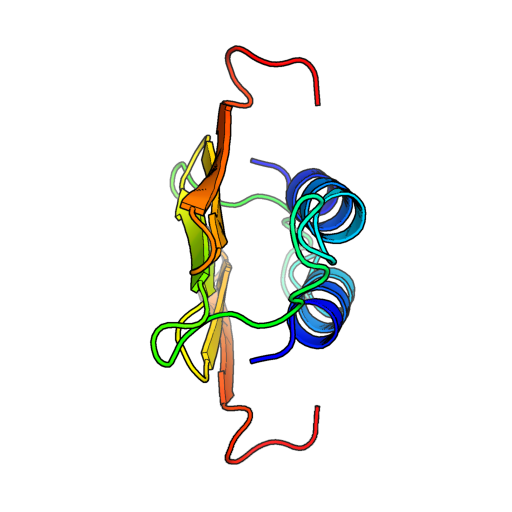 . GLY B 1 25 ? 4.254 -10.883 -1.696 1 94.25 25 GLY B N 1
ATOM 652 C CA . GLY B 1 25 ? 4.855 -11.586 -0.575 1 94.25 25 GLY B CA 1
ATOM 653 C C . GLY B 1 25 ? 5.043 -13.07 -0.834 1 94.25 25 GLY B C 1
ATOM 654 O O . GLY B 1 25 ? 4.582 -13.594 -1.853 1 94.25 25 GLY B O 1
ATOM 655 N N . ASN B 1 26 ? 5.879 -13.742 0.029 1 93.19 26 ASN B N 1
ATOM 656 C CA . ASN B 1 26 ? 6.156 -15.18 -0.047 1 93.19 26 ASN B CA 1
ATOM 657 C C . ASN B 1 26 ? 6.613 -15.586 -1.444 1 93.19 26 ASN B C 1
ATOM 659 O O . ASN B 1 26 ? 6.066 -16.516 -2.033 1 93.19 26 ASN B O 1
ATOM 663 N N . ASN B 1 27 ? 7.453 -14.805 -2.039 1 94.44 27 ASN B N 1
ATOM 664 C CA . ASN B 1 27 ? 8.078 -15.055 -3.332 1 94.44 27 ASN B CA 1
ATOM 665 C C . ASN B 1 27 ? 7.078 -14.93 -4.477 1 94.44 27 ASN B C 1
ATOM 667 O O . ASN B 1 27 ? 7.305 -15.453 -5.566 1 94.44 27 ASN B O 1
ATOM 671 N N . GLU B 1 28 ? 5.852 -14.32 -4.211 1 96.94 28 GLU B N 1
ATOM 672 C CA . GLU B 1 28 ? 4.828 -14.195 -5.242 1 96.94 28 GLU B CA 1
ATOM 673 C C . GLU B 1 28 ? 4.93 -12.852 -5.957 1 96.94 28 GLU B C 1
ATOM 675 O O . GLU B 1 28 ? 4.418 -12.695 -7.07 1 96.94 28 GLU B O 1
ATOM 680 N N . GLY B 1 29 ? 5.598 -11.883 -5.309 1 96.88 29 GLY B N 1
ATOM 681 C CA . GLY B 1 29 ? 5.691 -10.539 -5.863 1 96.88 29 GLY B CA 1
ATOM 682 C C . GLY B 1 29 ? 5.879 -9.469 -4.801 1 96.88 29 GLY B C 1
ATOM 683 O O . GLY B 1 29 ? 6.152 -9.781 -3.643 1 96.88 29 GLY B O 1
ATOM 684 N N . LYS B 1 30 ? 5.879 -8.227 -5.32 1 96.88 30 LYS B N 1
ATOM 685 C CA . LYS B 1 30 ? 6.086 -7.086 -4.434 1 96.88 30 LYS B CA 1
ATOM 686 C C . LYS B 1 30 ? 5.242 -5.891 -4.867 1 96.88 30 LYS B C 1
ATOM 688 O O . LYS B 1 30 ? 4.934 -5.742 -6.051 1 96.88 30 LYS B O 1
ATOM 693 N N . LEU B 1 31 ? 4.855 -5.16 -3.91 1 97.5 31 LEU B N 1
ATOM 694 C CA . LEU B 1 31 ? 4.312 -3.816 -4.078 1 97.5 31 LEU B CA 1
ATOM 695 C C . LEU B 1 31 ? 5.027 -2.824 -3.166 1 97.5 31 LEU B C 1
ATOM 697 O O . LEU B 1 31 ? 5.02 -2.98 -1.943 1 97.5 31 LEU B O 1
ATOM 701 N N . ILE B 1 32 ? 5.715 -1.875 -3.766 1 96.5 32 ILE B N 1
ATOM 702 C CA . ILE 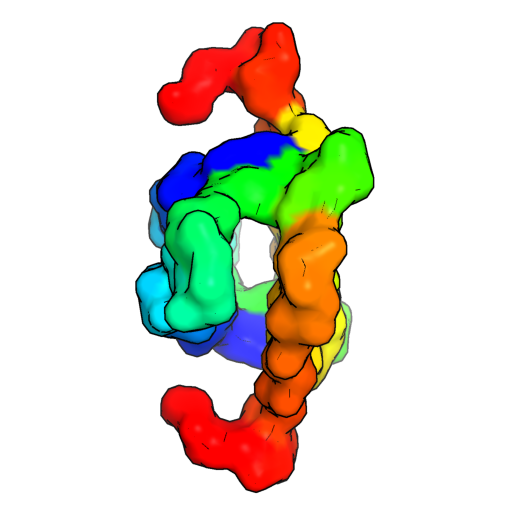B 1 32 ? 6.461 -0.861 -3.025 1 96.5 32 ILE B CA 1
ATOM 703 C C . ILE B 1 32 ? 5.973 0.53 -3.424 1 96.5 32 ILE B C 1
ATOM 705 O O . ILE B 1 32 ? 5.992 0.885 -4.605 1 96.5 32 ILE B O 1
ATOM 709 N N . VAL B 1 33 ? 5.492 1.258 -2.463 1 96.19 33 VAL B N 1
ATOM 710 C CA . VAL B 1 33 ? 5.074 2.641 -2.672 1 96.19 33 VAL B CA 1
ATOM 711 C C . VAL B 1 33 ? 6.012 3.582 -1.916 1 96.19 33 VAL B C 1
ATOM 713 O O . VAL B 1 33 ? 6.207 3.434 -0.708 1 96.19 33 VAL B O 1
ATOM 716 N N . GLU B 1 34 ? 6.656 4.48 -2.633 1 93.94 34 GLU B N 1
ATOM 717 C CA . GLU B 1 34 ? 7.504 5.531 -2.074 1 93.94 34 GLU B CA 1
ATOM 718 C C . GLU B 1 34 ? 6.961 6.918 -2.41 1 93.94 34 GLU B C 1
ATOM 720 O O . GLU B 1 34 ? 5.879 7.043 -2.99 1 93.94 34 GLU B O 1
ATOM 725 N N . GLU B 1 35 ? 7.629 7.934 -2.062 1 93.06 35 GLU B N 1
ATOM 726 C CA . GLU B 1 35 ? 7.156 9.312 -2.174 1 93.06 35 GLU B CA 1
ATOM 727 C C . GLU B 1 35 ? 6.602 9.594 -3.566 1 93.06 35 GLU B C 1
ATOM 729 O O . GLU B 1 35 ? 5.543 10.211 -3.705 1 93.06 35 GLU B O 1
ATOM 734 N N . HIS B 1 36 ? 7.242 9.055 -4.539 1 95.38 36 HIS B N 1
ATOM 735 C CA . HIS B 1 36 ? 6.836 9.445 -5.887 1 95.38 36 HIS B CA 1
ATOM 736 C C . HIS B 1 36 ? 6.734 8.227 -6.801 1 95.38 36 HIS B C 1
ATOM 738 O O . HIS B 1 36 ? 6.52 8.367 -8.008 1 95.38 36 HIS B O 1
ATOM 744 N N . THR B 1 37 ? 6.871 7.02 -6.141 1 96.56 37 THR B N 1
ATOM 745 C CA . THR B 1 37 ? 6.957 5.879 -7.051 1 96.56 37 THR B CA 1
ATOM 746 C C . THR B 1 37 ? 6.047 4.746 -6.582 1 96.56 37 THR B C 1
ATOM 748 O O . THR B 1 37 ? 5.863 4.551 -5.379 1 96.56 37 THR B O 1
ATOM 751 N N . TYR B 1 38 ? 5.52 4.082 -7.547 1 97.44 38 TYR B N 1
ATOM 752 C CA . TYR B 1 38 ? 4.781 2.828 -7.438 1 97.44 38 TYR B CA 1
ATOM 753 C C . TYR B 1 38 ? 5.504 1.701 -8.164 1 97.44 38 TYR B C 1
ATOM 755 O O . TYR B 1 38 ? 5.75 1.785 -9.367 1 97.44 38 TYR B O 1
ATOM 763 N N . TYR B 1 39 ? 5.902 0.724 -7.41 1 97.88 39 TYR B N 1
ATOM 764 C CA . TYR B 1 39 ? 6.602 -0.423 -7.984 1 97.88 39 TYR B CA 1
ATOM 765 C C . TYR B 1 39 ? 5.852 -1.718 -7.688 1 97.88 39 TYR B C 1
ATOM 767 O O . TYR B 1 39 ? 5.559 -2.021 -6.527 1 97.88 39 TYR B O 1
ATOM 775 N N . ARG B 1 40 ? 5.531 -2.484 -8.758 1 98 40 ARG B N 1
ATOM 776 C CA . ARG B 1 40 ? 4.926 -3.811 -8.664 1 98 40 ARG B CA 1
ATOM 777 C C . ARG B 1 40 ? 5.746 -4.84 -9.438 1 98 40 ARG B C 1
ATOM 779 O O . ARG B 1 40 ? 6.199 -4.574 -10.555 1 98 40 ARG B O 1
ATOM 786 N N . GLU B 1 41 ? 5.965 -5.953 -8.688 1 98 41 GLU B N 1
ATOM 787 C CA . GLU B 1 41 ? 6.648 -7.047 -9.367 1 98 41 GLU B CA 1
ATOM 788 C C . GLU B 1 41 ? 5.984 -8.383 -9.062 1 98 41 GLU B C 1
ATOM 790 O O . GLU B 1 41 ? 5.391 -8.562 -8 1 98 41 GLU B O 1
ATOM 795 N N . CYS B 1 42 ? 6.094 -9.195 -9.969 1 98.44 42 CYS B N 1
ATOM 796 C CA . CYS B 1 42 ? 5.527 -10.531 -9.867 1 98.44 42 CYS B CA 1
ATOM 797 C C . CYS B 1 42 ? 6.613 -11.594 -9.969 1 98.44 42 CYS B C 1
ATOM 799 O O . CYS B 1 42 ? 7.641 -11.375 -10.609 1 98.44 42 CYS B O 1
ATOM 801 N N . SER B 1 43 ? 6.418 -12.719 -9.422 1 97.88 43 SER B N 1
ATOM 802 C CA . SER B 1 43 ? 7.391 -13.805 -9.414 1 97.88 43 SER B CA 1
ATOM 803 C C . SER B 1 43 ? 7.625 -14.352 -10.82 1 97.88 43 SER B C 1
ATOM 805 O O . SER B 1 43 ? 8.641 -15 -11.078 1 97.88 43 SER B O 1
ATOM 807 N N . CYS B 1 44 ? 6.762 -14.055 -11.703 1 98.56 44 CYS B N 1
ATOM 808 C CA . CYS B 1 44 ? 6.879 -14.578 -13.062 1 98.56 44 CYS B CA 1
ATOM 809 C C . CYS B 1 44 ? 7.852 -13.742 -13.883 1 98.56 44 CYS B C 1
ATOM 811 O O . CYS B 1 44 ? 8.164 -14.086 -15.023 1 98.56 44 CYS B O 1
ATOM 813 N N . GLY B 1 45 ? 8.312 -12.656 -13.305 1 98.19 45 GLY B N 1
ATOM 814 C CA . GLY B 1 45 ? 9.281 -11.82 -13.992 1 98.19 45 GLY B CA 1
ATOM 815 C C . GLY B 1 45 ? 8.727 -10.461 -14.375 1 98.19 45 GLY B C 1
ATOM 816 O O . GLY B 1 45 ? 9.492 -9.547 -14.695 1 98.19 45 GLY B O 1
ATOM 817 N N . PHE B 1 46 ? 7.457 -10.25 -14.328 1 98.56 46 PHE B N 1
ATOM 818 C CA . PHE B 1 46 ? 6.855 -8.953 -14.617 1 98.56 46 PHE B CA 1
ATOM 819 C C . PHE B 1 46 ? 7.219 -7.934 -13.547 1 98.56 46 PHE B C 1
ATOM 821 O O . PHE B 1 46 ? 7.25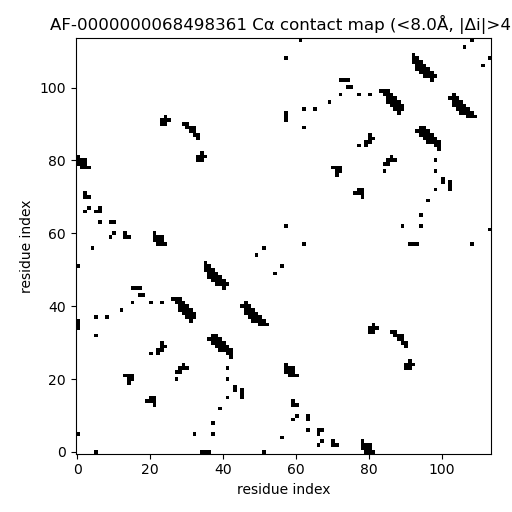4 -8.258 -12.359 1 98.56 46 PHE B O 1
ATOM 828 N N . ASN B 1 47 ? 7.445 -6.676 -14.031 1 98.5 47 ASN B N 1
ATOM 829 C CA . ASN B 1 47 ? 7.535 -5.555 -13.102 1 98.5 47 ASN B CA 1
ATOM 830 C C . ASN B 1 47 ? 7.184 -4.234 -13.781 1 98.5 47 ASN B C 1
ATOM 832 O O . ASN B 1 47 ? 7.242 -4.129 -15.008 1 98.5 47 ASN B O 1
ATOM 836 N N . ILE B 1 48 ? 6.781 -3.303 -13.047 1 98.12 48 ILE B N 1
ATOM 837 C CA . ILE B 1 48 ? 6.492 -1.952 -13.523 1 98.12 48 ILE B CA 1
ATOM 838 C C . ILE B 1 48 ? 6.891 -0.937 -12.453 1 98.12 48 ILE B C 1
ATOM 840 O O . ILE B 1 48 ? 6.723 -1.187 -11.258 1 98.12 48 ILE B O 1
ATOM 844 N N . LEU B 1 49 ? 7.504 0.15 -12.906 1 98.06 49 LEU B N 1
ATOM 845 C CA . LEU B 1 49 ? 7.836 1.31 -12.086 1 98.06 49 LEU B CA 1
ATOM 846 C C . LEU B 1 49 ? 7.188 2.572 -12.641 1 98.06 49 LEU B C 1
ATOM 848 O O . LEU B 1 49 ? 7.441 2.955 -13.781 1 98.06 49 LEU B O 1
ATOM 852 N N . ILE B 1 50 ? 6.32 3.166 -11.812 1 97.62 50 ILE B N 1
ATOM 853 C CA . ILE B 1 50 ? 5.668 4.414 -12.18 1 97.62 50 ILE B CA 1
ATOM 854 C C . ILE B 1 50 ? 6.156 5.543 -11.281 1 97.62 50 ILE B C 1
ATOM 856 O O . ILE B 1 50 ? 6.184 5.402 -10.055 1 97.62 50 ILE B O 1
ATOM 860 N N . ASP B 1 51 ? 6.645 6.602 -11.859 1 97.19 51 ASP B N 1
ATOM 861 C CA . ASP B 1 51 ? 7.074 7.824 -11.195 1 97.19 51 ASP B CA 1
ATOM 862 C C . ASP B 1 51 ? 6.129 8.984 -11.508 1 97.19 51 ASP B C 1
ATOM 864 O O . ASP B 1 51 ? 6.074 9.453 -12.648 1 97.19 51 ASP B O 1
ATOM 868 N N . ASP B 1 52 ? 5.465 9.398 -10.477 1 93.88 52 ASP B N 1
ATOM 869 C CA . ASP B 1 52 ? 4.387 10.352 -10.719 1 93.88 52 ASP B CA 1
ATOM 870 C C . ASP B 1 52 ? 4.945 11.711 -11.125 1 93.88 52 ASP B C 1
ATOM 872 O O . ASP B 1 52 ? 4.188 12.609 -11.508 1 93.88 52 ASP B O 1
ATOM 876 N N . ARG B 1 53 ? 6.23 11.898 -11.008 1 94.75 53 ARG B N 1
ATOM 877 C CA . ARG B 1 53 ? 6.852 13.133 -11.492 1 94.75 53 ARG B CA 1
ATOM 878 C C . ARG B 1 53 ? 7.152 13.047 -12.984 1 94.75 53 ARG B C 1
ATOM 880 O O . ARG B 1 53 ? 7.367 14.07 -13.633 1 94.75 53 ARG B O 1
ATOM 887 N N . LYS B 1 54 ? 7.176 11.883 -13.469 1 94.5 54 LYS B N 1
ATOM 888 C CA . LYS B 1 54 ? 7.59 11.664 -14.852 1 94.5 54 LYS B CA 1
ATOM 889 C C . LYS B 1 54 ? 6.434 11.133 -15.695 1 94.5 54 LYS B C 1
ATOM 891 O O . LYS B 1 54 ? 6.383 11.359 -16.906 1 94.5 54 LYS B O 1
ATOM 896 N N . ASP B 1 55 ? 5.508 10.461 -15.031 1 89.94 55 ASP B N 1
ATOM 897 C CA . ASP B 1 55 ? 4.445 9.758 -15.742 1 89.94 55 ASP B CA 1
ATOM 898 C C . ASP B 1 55 ? 3.086 10.406 -15.492 1 89.94 55 ASP B C 1
ATOM 900 O O . ASP B 1 55 ? 2.838 10.938 -14.406 1 89.94 55 ASP B O 1
ATOM 904 N N . GLU B 1 56 ? 2.385 10.523 -16.625 1 83.25 56 GLU B N 1
ATOM 905 C CA . GLU B 1 56 ? 0.999 10.93 -16.422 1 83.25 56 GLU B CA 1
ATOM 906 C C . GLU B 1 56 ? 0.19 9.82 -15.75 1 83.25 56 GLU B C 1
ATOM 908 O O . GLU B 1 56 ? 0.134 8.695 -16.266 1 83.25 56 GLU B O 1
ATOM 913 N N . ILE B 1 57 ? -0.338 10.086 -14.516 1 81.06 57 ILE B N 1
ATOM 914 C CA . ILE B 1 57 ? -1.115 9.086 -13.789 1 81.06 57 ILE B CA 1
ATOM 915 C C . ILE B 1 57 ? -2.598 9.453 -13.844 1 81.06 57 ILE B C 1
ATOM 917 O O . ILE B 1 57 ? -2.953 10.633 -13.883 1 81.06 57 ILE B O 1
#

Organism: Clostridioides difficile (strain 630) (NCBI:txid272563)